Protein AF-A0A2I3SMC3-F1 (afdb_monomer_lite)

InterPro domains:
  IPR000308 14-3-3 protein [PTHR18860] (56-89)
  IPR023410 14-3-3 domain [PF00244] (13-52)
  IPR023410 14-3-3 domain [PF00244] (55-89)
  IPR036815 14-3-3 domain superfamily [G3DSA:1.20.190.20] (11-53)
  IPR036815 14-3-3 domain superfamily [G3DSA:1.20.190.20] (54-92)
  IPR036815 14-3-3 domain superfamily [SSF48445] (13-89)

Radius of gyration: 18.86 Å; chains: 1; bounding box: 36×14×59 Å

Sequence (95 aa):
VDDREDLVPGKAARRASWRIISSIEQKEENKEGEDKLKMIWEYQQMIETELKLLFFYYKMKGDYHRYLAEFATGNDRKEAVENSLVAYKLLVILQ

Organism: Pan troglodytes (NCBI:txid9598)

Secondary structure (DSSP, 8-state):
---GGGSSTTHHHHHHHHHHHHHHHHHHTTS--HHHHHHHHHHHHHHHHHHHHHHHHHHHHHHHHHHHHHH--HHHHHHHHHHHHHHHHHHHHH-

pLDDT: mean 82.92, std 12.59, range [34.97, 95.38]

Foldseek 3Di:
DPPLVPVDPCLVVLVVVLVVLVVVLVVCVVDPDVPVNVVSVVVVVVSVVVLVVLLVVLQVQLVVLVVQLVVDDDVSNVVSNVRSVSSVVVNVVSD

Structure (mmCIF, N/CA/C/O backbone):
data_AF-A0A2I3SMC3-F1
#
_entry.id   AF-A0A2I3SMC3-F1
#
loop_
_atom_site.group_PDB
_atom_site.id
_atom_site.type_symbol
_atom_site.label_atom_id
_atom_site.label_alt_id
_atom_site.label_comp_id
_atom_site.label_asym_id
_atom_site.label_entity_id
_atom_site.label_seq_id
_atom_site.pdbx_PDB_ins_code
_atom_site.Cartn_x
_atom_site.Cartn_y
_atom_site.Cartn_z
_atom_site.occupancy
_atom_site.B_iso_or_equiv
_atom_site.auth_seq_id
_atom_site.auth_comp_id
_atom_site.auth_asym_id
_atom_site.auth_atom_id
_atom_site.pdbx_PDB_model_num
ATOM 1 N N . VAL A 1 1 ? -10.630 5.746 -20.913 1.00 34.97 1 VAL A N 1
ATOM 2 C CA . VAL A 1 1 ? -11.067 5.101 -19.660 1.00 34.97 1 VAL A CA 1
ATOM 3 C C . VAL A 1 1 ? -9.794 4.536 -19.080 1.00 34.97 1 VAL A C 1
ATOM 5 O O . VAL A 1 1 ? -9.234 3.630 -19.671 1.00 34.97 1 VAL A O 1
ATOM 8 N N . ASP A 1 2 ? -9.178 5.286 -18.175 1.00 38.00 2 ASP A N 1
ATOM 9 C CA . ASP A 1 2 ? -7.837 4.991 -17.677 1.00 38.00 2 ASP A CA 1
ATOM 10 C C . ASP A 1 2 ? -8.032 4.263 -16.349 1.00 38.00 2 ASP A C 1
ATOM 12 O O . ASP A 1 2 ? -8.320 4.904 -15.341 1.00 38.00 2 ASP A O 1
ATOM 16 N N . ASP A 1 3 ? -7.949 2.933 -16.388 1.00 46.78 3 ASP A N 1
ATOM 17 C CA . ASP A 1 3 ? -8.205 1.972 -15.298 1.00 46.78 3 ASP A CA 1
ATOM 18 C C . ASP A 1 3 ? -7.170 2.066 -14.148 1.00 46.78 3 ASP A C 1
ATOM 20 O O . ASP A 1 3 ? -6.762 1.083 -13.531 1.00 46.78 3 ASP A O 1
ATOM 24 N N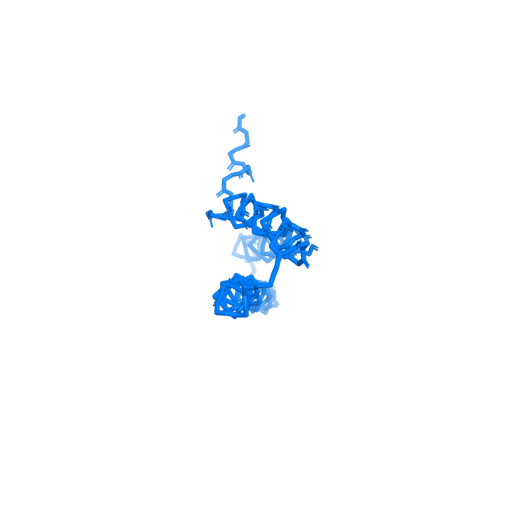 . ARG A 1 4 ? -6.663 3.272 -13.868 1.00 55.50 4 ARG A N 1
ATOM 25 C CA . ARG A 1 4 ? -5.547 3.522 -12.946 1.00 55.50 4 ARG A CA 1
ATOM 26 C C . ARG A 1 4 ? -5.974 3.731 -11.498 1.00 55.50 4 ARG A C 1
ATOM 28 O O . ARG A 1 4 ? -5.101 3.822 -10.634 1.00 55.50 4 ARG A O 1
ATOM 35 N N . GLU A 1 5 ? -7.275 3.767 -11.216 1.00 45.78 5 GLU A N 1
ATOM 36 C CA . GLU A 1 5 ? -7.796 3.757 -9.841 1.00 45.78 5 GLU A CA 1
ATOM 37 C C . GLU A 1 5 ? -7.697 2.363 -9.182 1.00 45.78 5 GLU A C 1
ATOM 39 O O . GLU A 1 5 ? -7.664 2.277 -7.953 1.00 45.78 5 GLU A O 1
ATOM 44 N N . ASP A 1 6 ? -7.482 1.296 -9.966 1.00 50.84 6 ASP A N 1
ATOM 45 C CA . ASP A 1 6 ? -7.398 -0.098 -9.491 1.00 50.84 6 ASP A CA 1
ATOM 46 C C . ASP A 1 6 ? -5.966 -0.596 -9.205 1.00 50.84 6 ASP A C 1
ATOM 48 O O . ASP A 1 6 ? -5.759 -1.715 -8.731 1.00 50.84 6 ASP A O 1
ATOM 52 N N . LEU A 1 7 ? -4.943 0.227 -9.459 1.00 59.78 7 LEU A N 1
ATOM 53 C CA . LEU A 1 7 ? -3.540 -0.218 -9.508 1.00 59.78 7 LEU A CA 1
ATOM 54 C C . LEU A 1 7 ? -2.934 -0.660 -8.165 1.00 59.78 7 LEU A C 1
ATOM 56 O O . LEU A 1 7 ? -1.848 -1.241 -8.148 1.00 59.78 7 LEU A O 1
ATOM 60 N N . VAL A 1 8 ? -3.605 -0.421 -7.035 1.00 62.03 8 VAL A N 1
ATOM 61 C CA . VAL A 1 8 ? -3.207 -1.023 -5.756 1.00 62.03 8 VAL A CA 1
ATOM 62 C C . VAL A 1 8 ? -4.402 -1.712 -5.095 1.00 62.03 8 VAL A C 1
ATOM 64 O O . VAL A 1 8 ? -5.106 -1.088 -4.288 1.00 62.03 8 VAL A O 1
ATOM 67 N N . PRO A 1 9 ? -4.605 -3.012 -5.373 1.00 66.50 9 PRO A N 1
ATOM 68 C CA . PRO A 1 9 ? -5.667 -3.796 -4.765 1.00 66.50 9 PRO A CA 1
ATOM 69 C C . PRO A 1 9 ? -5.659 -3.662 -3.238 1.00 66.50 9 PRO A C 1
ATOM 71 O O . PRO A 1 9 ? -4.629 -3.799 -2.566 1.00 66.50 9 PRO A O 1
ATOM 74 N N . GLY A 1 10 ? -6.824 -3.340 -2.681 1.00 69.56 10 GLY A N 1
ATOM 75 C CA . GLY A 1 10 ? -7.040 -3.288 -1.237 1.00 69.56 10 GLY A CA 1
ATOM 76 C C . GLY A 1 10 ? -6.494 -2.050 -0.519 1.00 69.56 10 GLY A C 1
ATOM 77 O O . GLY A 1 10 ? -6.720 -1.922 0.677 1.00 69.56 10 GLY A O 1
ATOM 78 N N . LYS A 1 11 ? -5.837 -1.088 -1.184 1.00 72.25 11 LYS A N 1
ATOM 79 C CA . LYS A 1 11 ? -5.376 0.144 -0.508 1.00 72.25 11 LYS A CA 1
ATOM 80 C C . LYS A 1 11 ? -6.532 0.997 0.016 1.00 72.25 11 LYS A C 1
ATOM 82 O O . LYS A 1 11 ? -6.492 1.455 1.158 1.00 72.25 11 LYS A O 1
ATOM 87 N N . ALA A 1 12 ? -7.554 1.216 -0.812 1.00 74.69 12 ALA A N 1
ATOM 88 C CA . ALA A 1 12 ? -8.756 1.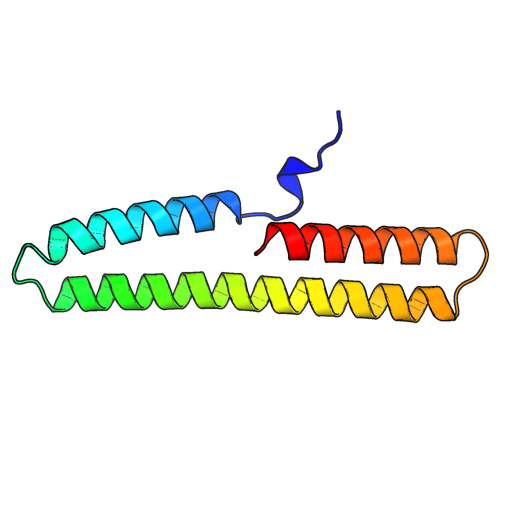942 -0.409 1.00 74.69 12 ALA A CA 1
ATOM 89 C C . ALA A 1 12 ? -9.465 1.229 0.754 1.00 74.69 12 ALA A C 1
ATOM 91 O O . ALA A 1 12 ? -9.847 1.880 1.725 1.00 74.69 12 ALA A O 1
ATOM 92 N N . ALA A 1 13 ? -9.528 -0.106 0.703 1.00 81.38 13 ALA A N 1
ATOM 93 C CA . ALA A 1 13 ? -10.061 -0.936 1.778 1.00 81.38 13 ALA A CA 1
ATOM 94 C C . ALA A 1 13 ? -9.246 -0.793 3.075 1.00 81.38 13 ALA A C 1
ATOM 96 O O . ALA A 1 13 ? -9.825 -0.476 4.104 1.00 81.38 13 ALA A O 1
ATOM 97 N N . ARG A 1 14 ? -7.908 -0.899 3.036 1.00 81.94 14 ARG A N 1
ATOM 98 C CA . ARG A 1 14 ? -7.036 -0.707 4.214 1.00 81.94 14 ARG A CA 1
ATOM 99 C C . ARG A 1 14 ? -7.177 0.688 4.827 1.00 81.94 14 ARG A C 1
ATOM 101 O O . ARG A 1 14 ? -7.249 0.812 6.045 1.00 81.94 14 ARG A O 1
ATOM 108 N N . ARG A 1 15 ? -7.278 1.743 4.004 1.00 81.44 15 ARG A N 1
ATOM 109 C CA . ARG A 1 15 ? -7.529 3.119 4.482 1.00 81.44 15 ARG A CA 1
ATOM 110 C C . ARG A 1 15 ? -8.920 3.275 5.102 1.00 81.44 15 ARG A C 1
ATOM 112 O O . ARG A 1 15 ? -9.060 3.994 6.087 1.00 81.44 15 ARG A O 1
ATOM 119 N N . ALA A 1 16 ? -9.940 2.622 4.546 1.00 82.69 16 ALA A N 1
ATOM 120 C CA . ALA A 1 16 ? -11.276 2.595 5.135 1.00 82.69 16 ALA A CA 1
ATOM 121 C C . ALA A 1 16 ? -11.278 1.844 6.478 1.00 82.69 16 ALA A C 1
ATOM 123 O O . ALA A 1 16 ? -11.770 2.388 7.464 1.00 82.69 16 ALA A O 1
ATOM 124 N N . SER A 1 17 ? -10.650 0.664 6.541 1.00 85.38 17 SER A N 1
ATOM 125 C CA . SER A 1 17 ? -10.470 -0.110 7.774 1.00 85.38 17 SER A CA 1
ATOM 126 C C . SER A 1 17 ? -9.754 0.702 8.850 1.00 85.38 17 SER A C 1
ATOM 128 O O . SER A 1 17 ? -10.234 0.758 9.976 1.00 85.38 17 SER A O 1
ATOM 130 N N . TRP A 1 18 ? -8.672 1.407 8.497 1.00 84.06 18 TRP A N 1
ATOM 131 C CA . TRP A 1 18 ? -7.945 2.270 9.431 1.00 84.06 18 TRP A CA 1
ATOM 132 C C . TRP A 1 18 ? -8.844 3.341 10.058 1.00 84.06 18 TRP A C 1
ATOM 134 O O . TRP A 1 18 ? -8.893 3.473 11.275 1.00 84.06 18 TRP A O 1
ATOM 144 N N . ARG A 1 19 ? -9.626 4.065 9.242 1.00 88.44 19 ARG A N 1
ATOM 145 C CA . ARG A 1 19 ? -10.556 5.097 9.739 1.00 88.44 19 ARG A CA 1
ATOM 146 C C . ARG A 1 19 ? -11.611 4.524 10.684 1.00 88.44 19 ARG A C 1
ATOM 148 O O . ARG A 1 19 ? -11.945 5.161 11.680 1.00 88.44 19 ARG A O 1
ATOM 155 N N . ILE A 1 20 ? -12.147 3.346 10.358 1.00 89.38 20 ILE A N 1
ATOM 156 C CA . ILE A 1 20 ? -13.140 2.662 11.193 1.00 89.38 20 ILE A CA 1
ATOM 157 C C . ILE A 1 20 ? -12.514 2.293 12.539 1.00 89.38 20 ILE A C 1
ATOM 159 O O . ILE A 1 20 ? -13.091 2.603 13.577 1.00 89.38 20 ILE A O 1
ATOM 163 N N . ILE A 1 21 ? -11.321 1.696 12.525 1.00 87.44 21 ILE A N 1
ATOM 164 C CA . ILE A 1 21 ? -10.617 1.264 13.736 1.00 87.44 21 ILE A CA 1
ATOM 165 C C . ILE A 1 21 ? -10.265 2.461 14.624 1.00 87.44 21 ILE A C 1
ATOM 167 O O . ILE A 1 21 ? -10.588 2.428 15.806 1.00 87.44 21 ILE A O 1
ATOM 171 N N . SER A 1 22 ? -9.733 3.556 14.070 1.00 86.62 22 SER A N 1
ATOM 172 C CA . SER A 1 22 ? -9.471 4.784 14.841 1.00 86.62 22 SER A CA 1
ATOM 173 C C . SER A 1 22 ? -10.744 5.388 15.452 1.00 86.62 22 SER A C 1
ATOM 175 O O . SER A 1 22 ? -10.712 5.934 16.550 1.00 86.62 22 SER A O 1
ATOM 177 N N . SER A 1 23 ? -11.893 5.283 14.773 1.00 88.44 23 SER A N 1
ATOM 178 C CA . SER A 1 23 ? -13.172 5.732 15.343 1.00 88.44 23 SER A CA 1
ATOM 179 C C . SER A 1 23 ? -13.658 4.832 16.485 1.00 88.44 23 SER A C 1
ATOM 181 O O . SER A 1 23 ? -14.310 5.321 17.409 1.00 88.44 23 SER A O 1
ATOM 183 N N . ILE A 1 24 ? -13.379 3.527 16.418 1.00 86.88 24 ILE A N 1
ATOM 184 C CA . ILE A 1 24 ? -13.708 2.570 17.481 1.00 86.88 24 ILE A CA 1
ATOM 185 C C . ILE A 1 24 ? -12.794 2.789 18.691 1.00 86.88 24 ILE A C 1
ATOM 187 O O . ILE A 1 24 ? -13.298 2.824 19.808 1.00 86.88 24 ILE A O 1
ATOM 191 N N . GLU A 1 25 ? -11.498 3.010 18.470 1.00 84.94 25 GLU A N 1
ATOM 192 C CA . GLU A 1 25 ? -10.504 3.326 19.506 1.00 84.94 25 GLU A CA 1
ATOM 193 C C . GLU A 1 25 ? -10.949 4.507 20.372 1.00 84.94 25 GLU A C 1
ATOM 195 O O . GLU A 1 25 ? -11.162 4.340 21.569 1.00 84.94 25 GLU A O 1
ATOM 200 N N . GLN A 1 26 ? -11.255 5.653 19.755 1.00 83.00 26 GLN A N 1
ATOM 201 C CA . GLN A 1 26 ? -11.738 6.845 20.468 1.00 83.00 26 GLN A CA 1
ATOM 202 C C . GLN A 1 26 ? -13.018 6.590 21.281 1.00 83.00 26 GLN A C 1
ATOM 204 O O . GLN A 1 26 ? -13.266 7.239 22.295 1.00 83.00 26 GLN A O 1
ATOM 209 N N . LYS A 1 27 ? -13.883 5.668 20.841 1.00 84.50 27 LYS A N 1
ATOM 210 C CA . LYS A 1 27 ? -15.115 5.316 21.567 1.00 84.50 27 LYS A CA 1
ATOM 211 C C . LYS A 1 27 ? -14.860 4.362 22.730 1.00 84.50 27 LYS A C 1
ATOM 213 O O . LYS A 1 27 ? -15.619 4.406 23.697 1.00 84.50 27 LYS A O 1
ATOM 218 N N . GLU A 1 28 ? -13.864 3.488 22.617 1.00 80.81 28 GLU A N 1
ATOM 219 C CA . GLU A 1 28 ? -13.490 2.542 23.669 1.00 80.81 28 GLU A CA 1
ATOM 220 C C . GLU A 1 28 ? -12.530 3.166 24.688 1.00 80.81 28 GLU A C 1
ATOM 222 O O . GLU A 1 28 ? -12.635 2.795 25.839 1.00 80.81 28 GLU A O 1
ATOM 227 N N . GLU A 1 29 ? -11.720 4.180 24.364 1.00 73.69 29 GLU A N 1
ATOM 228 C CA . GLU A 1 29 ? -10.960 4.956 25.373 1.00 73.69 29 GLU A CA 1
ATOM 229 C C . GLU A 1 29 ? -11.871 5.634 26.412 1.00 73.69 29 GLU A C 1
ATOM 231 O O . GLU A 1 29 ? -11.491 5.839 27.562 1.00 73.69 29 GLU A O 1
ATOM 236 N N . ASN A 1 30 ? -13.111 5.941 26.023 1.00 71.38 30 ASN A N 1
ATOM 237 C CA . ASN A 1 30 ? -14.138 6.484 26.912 1.00 71.38 30 ASN A CA 1
ATOM 238 C C . ASN A 1 30 ? -14.796 5.415 27.814 1.00 71.38 30 ASN A C 1
ATOM 240 O O . ASN A 1 30 ? -15.727 5.729 28.559 1.00 71.38 30 ASN A O 1
ATOM 244 N N . LYS A 1 31 ? -14.368 4.149 27.728 1.00 73.25 31 LYS A N 1
ATOM 245 C CA . LYS A 1 31 ? -14.869 3.012 28.510 1.00 73.25 31 LYS A CA 1
ATOM 246 C C . LYS A 1 31 ? -13.682 2.231 29.084 1.00 73.25 31 LYS A C 1
ATOM 248 O O . LYS A 1 31 ? -12.674 2.031 28.426 1.00 73.25 31 LYS A O 1
ATOM 253 N N . GLU A 1 32 ? -13.791 1.721 30.302 1.00 67.00 32 GLU A N 1
ATOM 254 C CA . GLU A 1 32 ? -12.749 0.845 30.853 1.00 67.00 32 GLU A CA 1
ATOM 255 C C . GLU A 1 32 ? -12.852 -0.547 30.194 1.00 67.00 32 GLU A C 1
ATOM 257 O O . GLU A 1 32 ? -13.680 -1.373 30.575 1.00 67.00 32 GLU A O 1
ATOM 262 N N . GLY A 1 33 ? -12.069 -0.783 29.133 1.00 72.81 33 GLY A N 1
ATOM 263 C CA . GLY A 1 33 ? -12.105 -2.005 28.318 1.00 72.81 33 GLY A CA 1
ATOM 264 C C . GLY A 1 33 ? -10.737 -2.398 27.750 1.00 72.81 33 GLY A C 1
ATOM 265 O O . GLY A 1 33 ? -10.553 -2.415 26.533 1.00 72.81 33 GLY A O 1
ATOM 266 N N . GLU A 1 34 ? -9.786 -2.725 28.627 1.00 76.25 34 GLU A N 1
ATOM 267 C CA . GLU A 1 34 ? -8.368 -2.975 28.305 1.00 76.25 34 GLU A CA 1
ATOM 268 C C . GLU A 1 34 ? -8.150 -4.056 27.221 1.00 76.25 34 GLU A C 1
ATOM 270 O O . GLU A 1 34 ? -7.393 -3.840 26.273 1.00 76.25 34 GLU A O 1
ATOM 275 N N . ASP A 1 35 ? -8.890 -5.171 27.270 1.00 82.75 35 ASP A N 1
ATOM 276 C CA . ASP A 1 35 ? -8.785 -6.256 26.275 1.00 82.75 35 ASP A CA 1
ATOM 277 C C . ASP A 1 35 ? -9.172 -5.813 24.856 1.00 82.75 35 ASP A C 1
ATOM 279 O O . ASP A 1 35 ? -8.585 -6.249 23.863 1.00 82.75 35 ASP A O 1
ATOM 283 N N . LYS A 1 36 ? -10.163 -4.924 24.734 1.00 81.00 36 LYS A N 1
ATOM 284 C CA . LYS A 1 36 ? -10.600 -4.417 23.429 1.00 81.00 36 LYS A CA 1
ATOM 285 C C . LYS A 1 36 ? -9.600 -3.426 22.858 1.00 81.00 36 LYS A C 1
ATOM 287 O O . LYS A 1 36 ? -9.357 -3.456 21.655 1.00 81.00 36 LYS A O 1
ATOM 292 N N . LEU A 1 37 ? -9.014 -2.582 23.708 1.00 83.00 37 LEU A N 1
ATOM 293 C CA . LEU A 1 37 ? -7.949 -1.661 23.309 1.00 83.00 37 LEU A CA 1
ATOM 294 C C . LEU A 1 37 ? -6.738 -2.436 22.786 1.00 83.00 37 LEU A C 1
ATOM 296 O O . LEU A 1 37 ? -6.191 -2.088 21.741 1.00 83.00 37 LEU A O 1
ATOM 300 N N . LYS A 1 38 ? -6.392 -3.554 23.434 1.00 88.31 38 LYS A N 1
ATOM 301 C CA . LYS A 1 38 ? -5.347 -4.457 22.947 1.00 88.31 38 LYS A CA 1
ATOM 302 C C . LYS A 1 38 ? -5.662 -5.015 21.555 1.00 88.31 38 LYS A C 1
ATOM 304 O O . LYS A 1 38 ? -4.819 -4.934 20.666 1.00 88.31 38 LYS A O 1
ATOM 309 N N . MET A 1 39 ? -6.879 -5.519 21.338 1.00 86.88 39 MET A N 1
ATOM 310 C CA . MET A 1 39 ? -7.300 -6.012 20.018 1.00 86.88 39 MET A CA 1
ATOM 311 C C . MET A 1 39 ? -7.237 -4.909 18.949 1.00 86.88 39 MET A C 1
ATOM 313 O O . MET A 1 39 ? -6.742 -5.140 17.848 1.00 86.88 39 MET A O 1
ATOM 317 N N . ILE A 1 40 ? -7.714 -3.701 19.263 1.00 87.88 40 ILE A N 1
ATOM 318 C CA . ILE A 1 40 ? -7.676 -2.536 18.363 1.00 87.88 40 ILE A CA 1
ATOM 319 C C . ILE A 1 40 ? -6.234 -2.215 17.957 1.00 87.88 40 ILE A C 1
ATOM 321 O O . ILE A 1 40 ? -5.956 -2.052 16.767 1.00 87.88 40 ILE A O 1
ATOM 325 N N . TRP A 1 41 ? -5.317 -2.201 18.923 1.00 88.50 41 TRP A N 1
ATOM 326 C CA . TRP A 1 41 ? -3.901 -1.943 18.687 1.00 88.50 41 TRP A CA 1
ATOM 327 C C . TRP A 1 41 ? -3.249 -3.012 17.799 1.00 88.50 41 TRP A C 1
ATOM 329 O O . TRP A 1 41 ? -2.543 -2.684 16.845 1.00 88.50 41 TRP A O 1
ATOM 339 N N . GLU A 1 42 ? -3.520 -4.296 18.050 1.00 90.75 42 GLU A N 1
ATOM 340 C CA . GLU A 1 42 ? -3.005 -5.398 17.224 1.00 90.75 42 GLU A CA 1
ATOM 341 C C . GLU A 1 42 ? -3.477 -5.282 15.764 1.00 90.75 42 GLU A C 1
ATOM 343 O O . GLU A 1 42 ? -2.676 -5.410 14.832 1.00 90.75 42 GLU A O 1
ATOM 348 N N . TYR A 1 43 ? -4.755 -4.954 15.548 1.00 89.38 43 TYR A N 1
ATOM 349 C CA . TYR A 1 43 ? -5.294 -4.713 14.207 1.00 89.38 43 TYR A CA 1
ATOM 350 C C . TYR A 1 43 ? -4.662 -3.492 13.523 1.00 89.38 43 TYR A C 1
ATOM 352 O O . TYR A 1 43 ? -4.413 -3.532 12.314 1.00 89.38 43 TYR A O 1
ATOM 360 N N . GLN A 1 44 ? -4.367 -2.422 14.266 1.00 88.56 44 GLN A N 1
ATOM 361 C CA . GLN A 1 44 ? -3.627 -1.278 13.731 1.00 88.56 44 GLN A 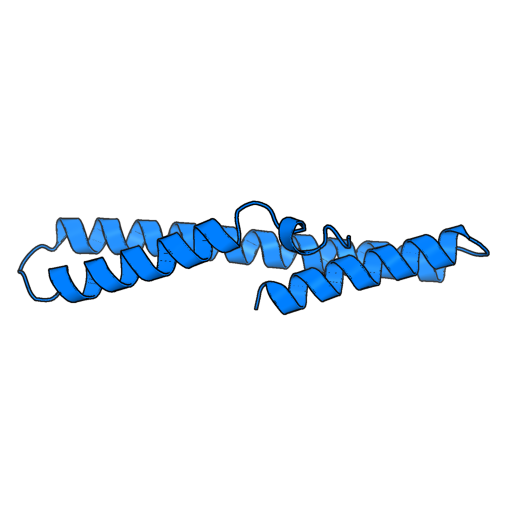CA 1
ATOM 362 C C . GLN A 1 44 ? -2.216 -1.690 13.294 1.00 88.56 44 GLN A C 1
ATOM 364 O O . GLN A 1 44 ? -1.831 -1.473 12.143 1.00 88.56 44 GLN A O 1
ATOM 369 N N . GLN A 1 45 ? -1.462 -2.369 14.158 1.00 89.88 45 GLN A N 1
ATOM 370 C CA . GLN A 1 45 ? -0.116 -2.834 13.815 1.00 89.88 45 GLN A CA 1
ATOM 371 C C . GLN A 1 45 ? -0.112 -3.747 12.583 1.00 89.88 45 GLN A C 1
ATOM 373 O O . GLN A 1 45 ? 0.780 -3.646 11.734 1.00 89.88 45 GLN A O 1
ATOM 378 N N . MET A 1 46 ? -1.133 -4.593 12.432 1.00 89.88 46 MET A N 1
ATOM 379 C CA . MET A 1 46 ? -1.303 -5.433 11.247 1.00 89.88 46 MET A CA 1
ATOM 380 C C . MET A 1 46 ? -1.479 -4.593 9.971 1.00 89.88 46 MET A C 1
ATOM 382 O O . MET A 1 46 ? -0.743 -4.794 9.003 1.00 89.88 46 MET A O 1
ATOM 386 N N . ILE A 1 47 ? -2.393 -3.614 9.970 1.00 86.88 47 ILE A N 1
ATOM 387 C CA . ILE A 1 47 ? -2.635 -2.744 8.804 1.00 86.88 47 ILE A CA 1
ATOM 388 C C . ILE A 1 47 ? -1.387 -1.927 8.458 1.00 86.88 47 ILE A C 1
ATOM 390 O O . ILE A 1 47 ? -1.031 -1.810 7.283 1.00 86.88 47 ILE A O 1
ATOM 394 N N . GLU A 1 48 ? -0.698 -1.380 9.459 1.00 86.81 48 GLU A N 1
ATOM 395 C CA . GLU A 1 48 ? 0.558 -0.664 9.241 1.00 86.81 48 GLU A CA 1
ATOM 396 C C . GLU A 1 48 ? 1.621 -1.557 8.608 1.00 86.81 48 GLU A C 1
ATOM 398 O O . GLU A 1 48 ? 2.329 -1.130 7.695 1.00 86.81 48 GLU A O 1
ATOM 403 N N . THR A 1 49 ? 1.741 -2.794 9.088 1.00 89.56 49 THR A N 1
ATOM 404 C CA . THR A 1 49 ? 2.705 -3.763 8.563 1.00 89.56 49 THR A CA 1
ATOM 405 C C . THR A 1 49 ? 2.398 -4.092 7.106 1.00 89.56 49 THR A C 1
ATOM 407 O O . THR A 1 49 ? 3.300 -4.044 6.270 1.00 89.56 49 THR A O 1
ATOM 410 N N . GLU A 1 50 ? 1.131 -4.334 6.759 1.00 87.81 50 GLU A N 1
ATOM 411 C CA . GLU A 1 50 ? 0.721 -4.554 5.368 1.00 87.81 50 GLU A CA 1
ATOM 412 C C . GLU A 1 50 ? 1.049 -3.358 4.464 1.00 87.81 50 GLU A C 1
ATOM 414 O O . GLU A 1 50 ? 1.560 -3.533 3.354 1.00 87.81 50 GLU A O 1
ATOM 419 N N . LEU A 1 51 ? 0.780 -2.133 4.929 1.00 84.94 51 LEU A N 1
ATOM 420 C CA . LEU A 1 51 ? 1.084 -0.913 4.178 1.00 84.94 51 LEU A CA 1
ATOM 421 C C . LEU A 1 51 ? 2.596 -0.723 3.992 1.00 84.94 51 LEU A C 1
ATOM 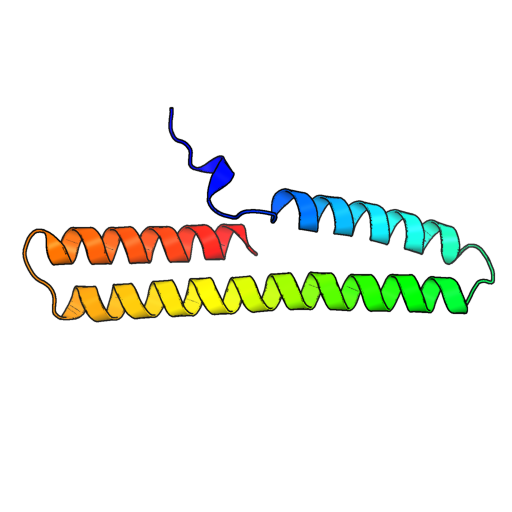423 O O . LEU A 1 51 ? 3.037 -0.400 2.886 1.00 84.94 51 LEU A O 1
ATOM 427 N N . LYS A 1 52 ? 3.396 -0.980 5.036 1.00 88.50 52 LYS A N 1
ATOM 428 C CA . LYS A 1 52 ? 4.867 -0.935 4.984 1.00 88.50 52 LYS A CA 1
ATOM 429 C C . LYS A 1 52 ? 5.417 -1.965 3.995 1.00 88.50 52 LYS A C 1
ATOM 431 O O . LYS A 1 52 ? 6.250 -1.615 3.162 1.00 88.50 52 LYS A O 1
ATOM 436 N N . LEU A 1 53 ? 4.931 -3.207 4.024 1.00 89.56 53 LEU A N 1
ATOM 437 C CA . LEU A 1 53 ? 5.347 -4.253 3.079 1.00 89.56 53 LEU A CA 1
ATOM 438 C C . LEU A 1 53 ? 5.065 -3.855 1.627 1.00 89.56 53 LEU A C 1
ATOM 440 O O . LEU A 1 53 ? 5.914 -4.031 0.752 1.00 89.56 53 LEU A O 1
ATOM 444 N N . LEU A 1 54 ? 3.899 -3.260 1.379 1.00 87.38 54 LEU A N 1
ATOM 445 C CA . LEU A 1 54 ? 3.519 -2.798 0.052 1.00 87.38 54 LEU A CA 1
ATOM 446 C C . LEU A 1 54 ? 4.408 -1.647 -0.434 1.00 87.38 54 LEU A C 1
ATOM 448 O O . LEU A 1 54 ? 4.836 -1.643 -1.587 1.00 87.38 54 LEU A O 1
ATOM 452 N N . PHE A 1 55 ? 4.735 -0.709 0.457 1.00 89.25 55 PHE A N 1
ATOM 453 C CA . PHE A 1 55 ? 5.691 0.363 0.185 1.00 89.25 55 PHE A CA 1
ATOM 454 C C . PHE A 1 55 ? 7.063 -0.197 -0.219 1.00 89.25 55 PHE A C 1
ATOM 456 O O . PHE A 1 55 ? 7.600 0.177 -1.264 1.00 89.25 55 PHE A O 1
ATOM 463 N N . PHE A 1 56 ? 7.613 -1.140 0.556 1.00 89.31 56 PHE A N 1
ATOM 464 C CA . PHE A 1 56 ? 8.902 -1.762 0.239 1.00 89.31 56 PHE A CA 1
ATOM 465 C C . PHE A 1 56 ? 8.877 -2.487 -1.106 1.00 89.31 56 PHE A C 1
ATOM 467 O O . PHE A 1 56 ? 9.797 -2.320 -1.906 1.00 89.31 56 PHE A O 1
ATOM 474 N N . TYR A 1 57 ? 7.811 -3.236 -1.384 1.00 89.88 57 TYR A N 1
ATOM 475 C CA . TYR A 1 57 ? 7.651 -3.940 -2.650 1.00 89.88 57 TYR A CA 1
ATOM 476 C C . TYR A 1 57 ? 7.679 -2.988 -3.853 1.00 89.88 57 TYR A C 1
ATOM 478 O O . TYR A 1 57 ? 8.460 -3.194 -4.783 1.00 89.88 57 TYR A O 1
ATOM 486 N N . TYR A 1 58 ? 6.874 -1.921 -3.839 1.00 89.06 58 TYR A N 1
ATOM 487 C CA . TYR A 1 58 ? 6.816 -0.992 -4.972 1.00 89.06 58 TYR A CA 1
ATOM 488 C C . TYR A 1 58 ? 8.091 -0.173 -5.137 1.00 89.06 58 TYR A C 1
ATOM 490 O O . TYR A 1 58 ? 8.488 0.100 -6.270 1.00 89.06 58 TYR A O 1
ATOM 498 N N . LYS A 1 59 ? 8.776 0.151 -4.037 1.00 91.44 59 LYS A N 1
ATOM 499 C CA . LYS A 1 59 ? 10.102 0.768 -4.093 1.00 91.44 59 LYS A CA 1
ATOM 500 C C . LYS A 1 59 ? 11.107 -0.147 -4.798 1.00 91.44 59 LYS A C 1
ATOM 502 O O . LYS A 1 59 ? 11.709 0.265 -5.785 1.00 91.44 59 LYS A O 1
ATOM 507 N N . MET A 1 60 ? 11.212 -1.402 -4.357 1.00 94.38 60 MET A N 1
ATOM 508 C CA . MET A 1 60 ? 12.119 -2.391 -4.953 1.00 94.38 60 MET A CA 1
ATOM 509 C C . MET A 1 60 ? 11.783 -2.671 -6.421 1.00 94.38 60 MET A C 1
ATOM 511 O O . MET A 1 60 ? 12.681 -2.754 -7.256 1.00 94.38 60 MET A O 1
ATOM 515 N N . LYS A 1 61 ? 10.492 -2.763 -6.764 1.00 89.81 61 LYS A N 1
ATOM 516 C CA . LYS A 1 61 ? 10.035 -2.922 -8.151 1.00 89.81 61 LYS A CA 1
ATOM 517 C C . LYS A 1 61 ? 10.444 -1.727 -9.023 1.00 89.81 61 LYS A C 1
ATOM 519 O O . LYS A 1 61 ? 10.916 -1.923 -10.141 1.00 89.81 61 LYS A O 1
ATOM 524 N N . GLY A 1 62 ? 10.292 -0.502 -8.515 1.00 92.06 62 GLY A N 1
ATOM 525 C CA . GLY A 1 62 ? 10.720 0.720 -9.201 1.00 92.06 62 GLY A CA 1
ATOM 526 C C . GLY A 1 62 ? 12.226 0.760 -9.446 1.00 92.06 62 GLY A C 1
ATOM 527 O O . GLY A 1 62 ? 12.646 1.012 -10.578 1.00 92.06 62 GLY A O 1
ATOM 528 N N . ASP A 1 63 ? 13.018 0.433 -8.419 1.00 93.81 63 ASP A N 1
ATOM 529 C CA . ASP A 1 63 ? 14.483 0.375 -8.485 1.00 93.81 63 ASP A CA 1
ATOM 530 C C . ASP A 1 63 ? 14.975 -0.713 -9.455 1.00 93.81 63 ASP A C 1
ATOM 532 O O . ASP A 1 63 ? 15.915 -0.481 -10.215 1.00 93.81 63 ASP A O 1
ATOM 536 N N . TYR A 1 64 ? 14.308 -1.870 -9.493 1.00 94.62 64 TYR A N 1
ATOM 537 C CA . TYR A 1 64 ? 14.616 -2.955 -10.426 1.00 94.62 64 TYR A CA 1
ATOM 538 C C . TYR A 1 64 ? 14.392 -2.549 -11.887 1.00 94.62 64 TYR A C 1
ATOM 540 O O . TYR A 1 64 ? 15.286 -2.699 -12.719 1.00 94.62 64 TYR A O 1
ATOM 548 N N . HIS A 1 65 ? 13.228 -1.979 -12.212 1.00 91.81 65 HIS A N 1
ATOM 549 C CA . HIS A 1 65 ? 12.955 -1.512 -13.575 1.00 91.81 65 HIS A CA 1
ATOM 550 C C . HIS A 1 65 ? 13.836 -0.322 -13.972 1.00 91.81 65 HIS A C 1
ATOM 552 O O . HIS A 1 65 ? 14.224 -0.206 -15.134 1.00 91.81 65 HIS A O 1
ATOM 558 N N . ARG A 1 66 ? 14.209 0.529 -13.008 1.00 93.88 66 ARG A N 1
ATOM 559 C CA . ARG A 1 66 ? 15.179 1.607 -13.224 1.00 93.88 66 ARG A CA 1
ATOM 560 C C . ARG A 1 66 ? 16.543 1.040 -13.612 1.00 93.88 66 ARG A C 1
ATOM 562 O O . ARG A 1 66 ? 17.114 1.498 -14.593 1.00 93.88 66 ARG A O 1
ATOM 569 N N . TYR A 1 67 ? 17.021 0.027 -12.887 1.00 95.38 67 TYR A N 1
ATOM 570 C CA . TYR A 1 67 ? 18.259 -0.679 -13.215 1.00 95.38 67 TYR A CA 1
ATOM 571 C C . TYR A 1 67 ? 18.181 -1.331 -14.602 1.00 95.38 67 TYR A C 1
ATOM 573 O O . TYR A 1 67 ? 19.070 -1.130 -15.418 1.00 95.38 67 TYR A O 1
ATOM 581 N N . LEU A 1 68 ? 17.086 -2.026 -14.934 1.00 92.50 68 LEU A N 1
ATOM 582 C CA . LEU A 1 68 ? 16.894 -2.597 -16.275 1.00 92.50 68 LEU A CA 1
ATOM 583 C C . LEU A 1 68 ? 16.969 -1.540 -17.390 1.00 92.50 68 LEU A C 1
ATOM 585 O O . LEU A 1 68 ? 17.567 -1.788 -18.436 1.00 92.50 68 LEU A O 1
ATOM 589 N N . ALA A 1 69 ? 16.410 -0.349 -17.167 1.00 93.94 69 ALA A N 1
ATOM 590 C CA . ALA A 1 69 ? 16.433 0.741 -18.139 1.00 93.94 69 ALA A CA 1
ATOM 591 C C . ALA A 1 69 ? 17.839 1.316 -18.405 1.00 93.94 69 ALA A C 1
ATOM 593 O O . ALA A 1 69 ? 18.034 1.948 -19.445 1.00 93.94 69 ALA A O 1
ATOM 594 N N . GLU A 1 70 ? 18.803 1.117 -17.497 1.00 93.81 70 GLU A N 1
ATOM 595 C CA . GLU A 1 70 ? 20.200 1.543 -17.683 1.00 93.81 70 GLU A CA 1
ATOM 596 C C . GLU A 1 70 ? 20.912 0.707 -18.760 1.00 93.81 70 GLU A C 1
ATOM 598 O O . GLU A 1 70 ? 21.767 1.231 -19.473 1.00 93.81 70 GLU A O 1
ATOM 603 N N . PHE A 1 71 ? 20.526 -0.564 -18.919 1.00 92.94 71 PHE A N 1
ATOM 604 C CA . PHE A 1 71 ? 21.154 -1.508 -19.855 1.00 92.94 71 PHE A CA 1
ATOM 605 C C . PHE A 1 71 ? 20.288 -1.816 -21.083 1.00 92.94 71 PHE A C 1
ATOM 607 O O . PHE A 1 71 ? 20.799 -2.289 -22.098 1.00 92.94 71 PHE A O 1
ATOM 614 N N . ALA A 1 72 ? 18.982 -1.551 -21.014 1.00 94.25 72 ALA A N 1
ATOM 615 C CA . ALA A 1 72 ? 18.061 -1.759 -22.122 1.00 94.25 72 ALA A CA 1
ATOM 616 C C . ALA A 1 72 ? 18.206 -0.683 -23.214 1.00 94.25 72 ALA A C 1
ATOM 618 O O . ALA A 1 72 ? 18.595 0.463 -22.972 1.00 94.25 72 ALA A O 1
ATOM 619 N N . THR A 1 73 ? 17.818 -1.029 -24.442 1.00 92.44 73 THR A N 1
ATOM 620 C CA . THR A 1 73 ? 17.803 -0.107 -25.588 1.00 92.44 73 THR A CA 1
ATOM 621 C C . THR A 1 73 ? 16.482 -0.204 -26.348 1.00 92.44 73 THR A C 1
ATOM 623 O O . THR A 1 73 ? 15.676 -1.097 -26.103 1.00 92.44 73 THR A O 1
ATOM 626 N N . GLY A 1 74 ? 16.213 0.755 -27.239 1.00 93.00 74 GLY A N 1
ATOM 627 C CA . GLY A 1 74 ? 15.014 0.724 -28.080 1.00 93.00 74 GLY A CA 1
ATOM 628 C C . GLY A 1 74 ? 13.704 0.720 -27.281 1.00 93.00 74 GLY A C 1
ATOM 629 O O . GLY A 1 74 ? 13.505 1.559 -26.399 1.00 93.00 74 GLY A O 1
ATOM 630 N N . ASN A 1 75 ? 12.799 -0.198 -27.627 1.00 93.00 75 ASN A N 1
ATOM 631 C CA . ASN A 1 75 ? 11.487 -0.320 -26.985 1.00 93.00 75 ASN A CA 1
ATOM 632 C C . ASN A 1 75 ? 11.577 -0.878 -25.560 1.00 93.00 75 ASN A C 1
ATOM 634 O O . ASN A 1 75 ? 10.879 -0.373 -24.685 1.00 93.00 75 ASN A O 1
ATOM 638 N N . ASP A 1 76 ? 12.497 -1.804 -25.300 1.00 89.50 76 ASP A N 1
ATOM 639 C CA . ASP A 1 76 ? 12.675 -2.419 -23.978 1.00 89.50 76 ASP A CA 1
ATOM 640 C C . ASP A 1 76 ? 13.066 -1.373 -22.925 1.00 89.50 76 ASP A C 1
ATOM 642 O O . ASP A 1 76 ? 12.618 -1.410 -21.778 1.00 89.50 76 ASP A O 1
ATOM 646 N N . ARG A 1 77 ? 13.848 -0.361 -23.330 1.00 92.94 77 ARG A N 1
ATOM 647 C CA . ARG A 1 77 ? 14.157 0.785 -22.465 1.00 92.94 77 ARG A CA 1
ATOM 648 C C . ARG A 1 77 ? 12.915 1.607 -22.141 1.00 92.94 77 ARG A C 1
ATOM 650 O O . ARG A 1 77 ? 12.765 2.039 -21.002 1.00 92.94 77 ARG A O 1
ATOM 657 N N . LYS A 1 78 ? 12.047 1.861 -23.125 1.00 92.38 78 LYS A N 1
ATOM 658 C CA . LYS A 1 78 ? 10.815 2.637 -22.906 1.00 92.38 78 LYS A CA 1
ATOM 659 C C . LYS A 1 78 ? 9.891 1.910 -21.937 1.00 92.38 78 LYS A C 1
ATOM 661 O O . LYS A 1 78 ? 9.430 2.523 -20.981 1.00 92.38 78 LYS A O 1
ATOM 666 N N . GLU A 1 79 ? 9.719 0.606 -22.125 1.00 92.31 79 GLU A N 1
ATOM 667 C CA . GLU A 1 79 ? 8.906 -0.230 -21.243 1.00 92.31 79 GLU A CA 1
ATOM 668 C C . GLU A 1 79 ? 9.475 -0.279 -19.815 1.00 92.31 79 GLU A C 1
ATOM 670 O O . GLU A 1 79 ? 8.743 -0.104 -18.841 1.00 92.31 79 GLU A O 1
ATOM 675 N N . ALA A 1 80 ? 10.793 -0.441 -19.659 1.00 90.38 80 ALA A N 1
ATOM 676 C CA . ALA A 1 80 ? 11.436 -0.419 -18.345 1.00 90.38 80 ALA A CA 1
ATOM 677 C C . ALA A 1 80 ? 11.268 0.941 -17.635 1.00 90.38 80 ALA A C 1
ATOM 679 O O . ALA A 1 80 ? 10.974 0.988 -16.439 1.00 90.38 80 ALA A O 1
ATOM 680 N N . VAL A 1 81 ? 11.383 2.055 -18.366 1.00 90.88 81 VAL A N 1
ATOM 681 C CA . VAL A 1 81 ? 11.144 3.405 -17.825 1.00 90.88 81 VAL A CA 1
ATOM 682 C C . VAL A 1 81 ? 9.686 3.587 -17.405 1.00 90.88 81 VAL A C 1
ATOM 684 O O . VAL A 1 81 ? 9.428 4.089 -16.311 1.00 90.88 81 VAL A O 1
ATOM 687 N N . GLU A 1 82 ? 8.731 3.166 -18.234 1.00 92.00 82 GLU A N 1
ATOM 688 C CA . GLU A 1 82 ? 7.303 3.249 -17.918 1.00 92.00 82 GLU A CA 1
ATOM 689 C C . GLU A 1 82 ? 6.953 2.417 -16.683 1.00 92.00 82 GLU A C 1
ATOM 691 O O . GLU A 1 82 ? 6.299 2.919 -15.768 1.00 92.00 82 GLU A O 1
ATOM 696 N N . ASN A 1 83 ? 7.464 1.188 -16.595 1.00 88.62 83 ASN A N 1
ATOM 697 C CA . ASN A 1 83 ? 7.242 0.309 -15.451 1.00 88.62 83 ASN A CA 1
ATOM 698 C C . ASN A 1 83 ? 7.855 0.863 -14.156 1.00 88.62 83 ASN A C 1
ATOM 700 O O . ASN A 1 83 ? 7.223 0.803 -13.096 1.00 88.62 83 ASN A O 1
ATOM 704 N N . SER A 1 84 ? 9.051 1.455 -14.231 1.00 91.12 84 SER A N 1
ATOM 705 C CA . SER A 1 84 ? 9.674 2.150 -13.098 1.00 91.12 84 SER A CA 1
ATOM 706 C C . SER A 1 84 ? 8.840 3.359 -12.656 1.00 91.12 84 SER A C 1
ATOM 708 O O . SER A 1 84 ? 8.530 3.516 -11.472 1.00 91.12 84 SER A O 1
ATOM 710 N N . LEU A 1 85 ? 8.384 4.175 -13.613 1.00 90.19 85 LEU A N 1
ATOM 711 C CA . LEU A 1 85 ? 7.542 5.341 -13.355 1.00 90.19 85 LEU A CA 1
ATOM 712 C C . LEU A 1 85 ? 6.207 4.953 -12.711 1.00 90.19 85 LEU A C 1
ATOM 714 O O . LEU A 1 85 ? 5.759 5.625 -11.783 1.00 90.19 85 LEU A O 1
ATOM 718 N N . VAL A 1 86 ? 5.567 3.881 -13.182 1.00 88.56 86 VAL A N 1
ATOM 719 C CA . VAL A 1 86 ? 4.333 3.358 -12.583 1.00 88.56 86 VAL A CA 1
ATOM 720 C C . VAL A 1 86 ? 4.589 2.922 -11.143 1.00 88.56 86 VAL A C 1
ATOM 722 O O . VAL A 1 86 ? 3.856 3.343 -10.253 1.00 88.56 86 VAL A O 1
ATOM 725 N N . ALA A 1 87 ? 5.649 2.156 -10.877 1.00 86.94 87 ALA A N 1
ATOM 726 C CA . ALA A 1 87 ? 5.970 1.701 -9.525 1.00 86.94 87 ALA A CA 1
ATOM 727 C C . ALA A 1 87 ? 6.201 2.868 -8.544 1.00 86.94 87 ALA A C 1
ATOM 729 O O . ALA A 1 87 ? 5.637 2.865 -7.449 1.00 86.94 87 ALA A O 1
ATOM 730 N N . TYR A 1 88 ? 6.938 3.909 -8.946 1.00 87.31 88 TYR A N 1
ATOM 731 C CA . TYR A 1 88 ? 7.124 5.093 -8.100 1.00 87.31 88 TYR A CA 1
ATOM 732 C C . TYR A 1 88 ? 5.855 5.942 -7.959 1.00 87.31 88 TYR A C 1
ATOM 734 O O . TYR A 1 88 ? 5.602 6.475 -6.880 1.00 87.31 88 TYR A O 1
ATOM 742 N N . LYS A 1 89 ? 5.011 6.044 -8.993 1.00 86.88 89 LYS A N 1
ATOM 743 C CA . LYS A 1 89 ? 3.693 6.690 -8.863 1.00 86.88 89 LYS A CA 1
ATOM 744 C C . LYS A 1 89 ? 2.828 5.972 -7.827 1.00 86.88 89 LYS A C 1
ATOM 746 O O . LYS A 1 89 ? 2.203 6.629 -7.000 1.00 86.88 89 LYS A O 1
ATOM 751 N N . LEU A 1 90 ? 2.838 4.637 -7.822 1.00 82.81 90 LEU A N 1
ATOM 752 C CA . LEU A 1 90 ? 2.130 3.842 -6.815 1.00 82.81 90 LEU A CA 1
ATOM 753 C C . LEU A 1 90 ? 2.730 4.018 -5.416 1.00 82.81 90 LEU A C 1
ATOM 755 O O . LEU A 1 90 ? 1.977 4.098 -4.448 1.00 82.81 90 LEU A O 1
ATOM 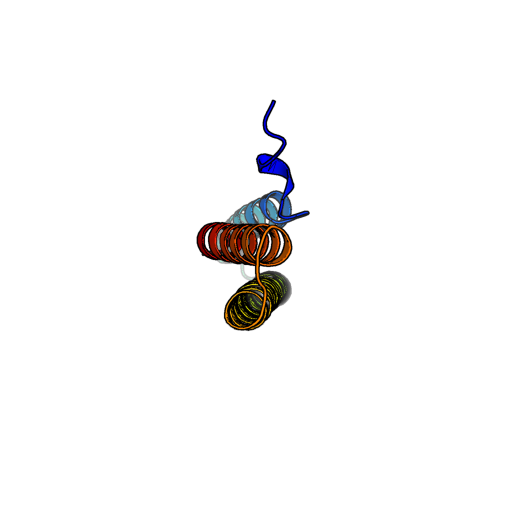759 N N .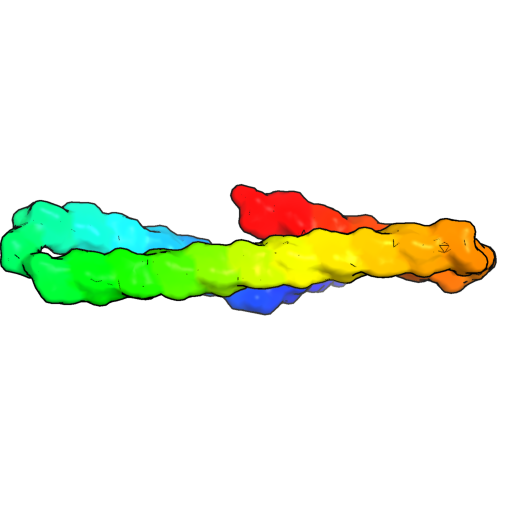 LEU A 1 91 ? 4.053 4.164 -5.308 1.00 82.94 91 LEU A N 1
ATOM 760 C CA . LEU A 1 91 ? 4.735 4.479 -4.051 1.00 82.94 91 LEU A CA 1
ATOM 761 C C . LEU A 1 91 ? 4.289 5.828 -3.468 1.00 82.94 91 LEU A C 1
ATOM 763 O O . LEU A 1 91 ? 3.941 5.897 -2.294 1.00 82.94 91 LEU A O 1
ATOM 767 N N . VAL A 1 92 ? 4.238 6.882 -4.290 1.00 82.94 92 VAL A N 1
ATOM 768 C CA . VAL A 1 92 ? 3.758 8.216 -3.874 1.00 82.94 92 VAL A CA 1
ATOM 769 C C . VAL A 1 92 ? 2.307 8.150 -3.413 1.00 82.94 92 VAL A C 1
ATOM 771 O O . VAL A 1 92 ? 1.926 8.779 -2.434 1.00 82.94 92 VAL A O 1
ATOM 774 N N . ILE A 1 93 ? 1.496 7.348 -4.099 1.00 76.56 93 ILE A N 1
ATOM 775 C CA . ILE A 1 93 ? 0.104 7.123 -3.730 1.00 76.56 93 ILE A CA 1
ATOM 776 C C . ILE A 1 93 ? 0.009 6.401 -2.372 1.00 76.56 93 ILE A C 1
ATOM 778 O O . ILE A 1 93 ? -0.969 6.627 -1.661 1.00 76.56 93 ILE A O 1
ATOM 782 N N . LEU A 1 94 ? 0.968 5.543 -2.002 1.00 68.62 94 LEU A N 1
ATOM 783 C CA . LEU A 1 94 ? 0.992 4.782 -0.742 1.00 68.62 94 LEU A CA 1
ATOM 784 C C . LEU A 1 94 ? 1.389 5.590 0.496 1.00 68.62 94 LEU A C 1
ATOM 786 O O . LEU A 1 94 ? 1.017 5.166 1.592 1.00 68.62 94 LEU A O 1
ATOM 790 N N . GLN A 1 95 ? 2.060 6.726 0.316 1.00 66.06 95 GLN A N 1
ATOM 791 C CA . GLN A 1 95 ? 2.337 7.692 1.380 1.00 66.06 95 GLN A CA 1
ATOM 792 C C . GLN A 1 95 ? 1.062 8.436 1.818 1.00 66.06 95 GLN A C 1
ATOM 794 O O . GLN A 1 95 ? 1.058 8.913 2.970 1.00 66.06 95 GLN A O 1
#